Protein AF-A0A524FGB9-F1 (afdb_monomer_lite)

Secondary structure (DSSP, 8-state):
--HHHHHHHHH-TTHHHHHHHHHTTSSS-----SS-HHHHHHHHH--HHHHHHHHT--SS-B-HHHHHHHHGGGT--HHHHHHHHHHHHHHTSEEEEEEEETTEEEEEEEEPBTTTBTTGGGTTT--HHHHHHHHHHIIIIIHHHHHH-SS-S------SPPPP-------HHHHHHHHHTT-

Radius of gyration: 20.49 Å; chains: 1; bounding box: 58×46×41 Å

Foldseek 3Di:
DPVQLLCVLVVPPCLLVLLQVLQQPDLQHNDAFPVRLSSVLSVVLDDSSLSLLQSLFAQDWAALVSSCVSCVVSVDDSVNSVVSQVVSVLLFQWDWDWDDDPNDTGITIGGDHDPRTSPVSCPVPDDPSSVVSVVVSCVGPNVCSQVPRPDHPDDDDDPVDDDDDPPPPDDPVSVVVVVVVVD

Structure (mmCIF, N/CA/C/O backbone):
data_AF-A0A524FGB9-F1
#
_entry.id   AF-A0A524FGB9-F1
#
loop_
_atom_site.group_PDB
_atom_site.id
_atom_site.type_symbol
_atom_site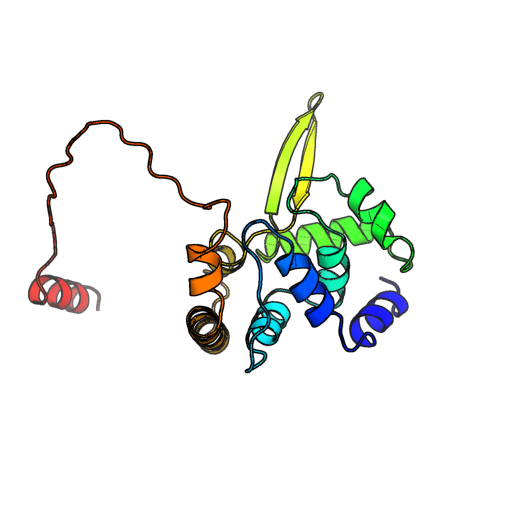.label_atom_id
_atom_site.label_alt_id
_atom_site.label_comp_id
_atom_site.label_asym_id
_atom_site.label_entity_id
_atom_site.label_seq_id
_atom_site.pdbx_PDB_ins_code
_atom_site.Cartn_x
_atom_site.Cartn_y
_atom_site.Cartn_z
_atom_site.occupancy
_atom_site.B_iso_or_equiv
_atom_site.auth_seq_id
_atom_site.auth_comp_id
_atom_site.auth_asym_id
_atom_site.auth_atom_id
_atom_site.pdbx_PDB_model_num
ATOM 1 N N . MET A 1 1 ? -4.020 -9.952 20.384 1.00 52.97 1 MET A N 1
ATOM 2 C CA . MET A 1 1 ? -5.260 -9.891 19.579 1.00 52.97 1 MET A CA 1
ATOM 3 C C . MET A 1 1 ? -6.061 -11.147 19.830 1.00 52.97 1 MET A C 1
ATOM 5 O O . MET A 1 1 ? -5.457 -12.131 20.236 1.00 52.97 1 MET A O 1
ATOM 9 N N . THR A 1 2 ? -7.374 -11.123 19.612 1.00 59.12 2 THR A N 1
ATOM 10 C CA . THR A 1 2 ? -8.178 -12.349 19.659 1.00 59.12 2 THR A CA 1
ATOM 11 C C . THR A 1 2 ? -7.822 -13.227 18.457 1.00 59.12 2 THR A C 1
ATOM 13 O O . THR A 1 2 ? -7.633 -12.722 17.348 1.00 59.12 2 THR A O 1
ATOM 16 N N . GLU A 1 3 ? -7.702 -14.538 18.672 1.00 62.44 3 GLU A N 1
ATOM 17 C CA . GLU A 1 3 ? -7.432 -15.532 17.618 1.00 62.44 3 GLU A CA 1
ATOM 18 C C . GLU A 1 3 ? -8.459 -15.459 16.475 1.00 62.44 3 GLU A C 1
ATOM 20 O O . GLU A 1 3 ? -8.145 -15.745 15.326 1.00 62.44 3 GLU A O 1
ATOM 25 N N . GLU A 1 4 ? -9.659 -14.969 16.779 1.00 60.25 4 GLU A N 1
ATOM 26 C CA . GLU A 1 4 ? -10.784 -14.790 15.865 1.00 60.25 4 GLU A CA 1
ATOM 27 C C . GLU A 1 4 ? -10.511 -13.793 14.723 1.00 60.25 4 GLU A C 1
ATOM 29 O O . GLU A 1 4 ? -10.890 -14.051 13.586 1.00 60.25 4 GLU A O 1
ATOM 34 N N . VAL A 1 5 ? -9.792 -12.690 14.968 1.00 59.38 5 VAL A N 1
ATOM 35 C CA . VAL A 1 5 ? -9.467 -11.697 13.917 1.00 59.38 5 VAL A CA 1
ATOM 36 C C . VAL A 1 5 ? -8.448 -12.261 12.933 1.00 59.38 5 VAL A C 1
ATOM 38 O O . VAL A 1 5 ? -8.575 -12.096 11.720 1.00 59.38 5 VAL A O 1
ATOM 41 N N . VAL A 1 6 ? -7.434 -12.943 13.468 1.00 61.38 6 VAL A N 1
ATOM 42 C CA . VAL A 1 6 ? -6.406 -13.616 12.669 1.00 61.38 6 VAL A CA 1
ATOM 43 C C . VAL A 1 6 ? -7.039 -14.759 11.879 1.00 61.38 6 VAL A C 1
ATOM 45 O O . VAL A 1 6 ? -6.726 -14.928 10.706 1.00 61.38 6 VAL A O 1
ATOM 48 N N . TYR A 1 7 ? -7.982 -15.487 12.479 1.00 63.41 7 TYR A N 1
ATOM 49 C CA . TYR A 1 7 ? -8.768 -16.510 11.802 1.00 63.41 7 TYR A CA 1
ATOM 50 C C . TYR A 1 7 ? -9.613 -15.922 10.667 1.00 63.41 7 TYR A C 1
ATOM 52 O O . TYR A 1 7 ? -9.479 -16.386 9.546 1.00 63.41 7 TYR A O 1
ATOM 60 N N . ILE A 1 8 ? -10.398 -14.862 10.889 1.00 61.91 8 ILE A N 1
ATOM 61 C CA . ILE A 1 8 ? -11.214 -14.231 9.832 1.00 61.91 8 ILE A CA 1
ATOM 62 C C . ILE A 1 8 ? -10.336 -13.764 8.666 1.00 61.91 8 ILE A C 1
ATOM 64 O O . ILE A 1 8 ? -10.641 -14.062 7.513 1.00 61.91 8 ILE A O 1
ATOM 68 N N . ALA A 1 9 ? -9.221 -13.092 8.957 1.00 61.16 9 ALA A N 1
ATOM 69 C CA . ALA A 1 9 ? -8.305 -12.618 7.924 1.00 61.16 9 ALA A CA 1
ATOM 70 C C . ALA A 1 9 ? -7.613 -13.768 7.166 1.00 61.16 9 ALA A C 1
ATOM 72 O O . ALA A 1 9 ? -7.388 -13.656 5.965 1.00 61.16 9 ALA A O 1
ATOM 73 N N . ASN A 1 10 ? -7.295 -14.875 7.845 1.00 60.56 10 ASN A N 1
ATOM 74 C CA . ASN A 1 10 ? -6.661 -16.049 7.237 1.00 60.56 10 ASN A CA 1
ATOM 75 C C . ASN A 1 10 ? -7.649 -16.978 6.513 1.00 60.56 10 ASN A C 1
ATOM 77 O O . ASN A 1 10 ? -7.240 -17.724 5.627 1.00 60.56 10 ASN A O 1
ATOM 81 N N . VAL A 1 11 ? -8.924 -16.973 6.905 1.00 57.00 11 VAL A N 1
ATOM 82 C CA . VAL A 1 11 ? -9.979 -17.833 6.346 1.00 57.00 11 VAL A CA 1
ATOM 83 C C . VAL A 1 11 ? -10.643 -17.184 5.147 1.00 57.00 11 VAL A C 1
ATOM 85 O O . VAL A 1 11 ? -11.178 -17.901 4.308 1.00 57.00 11 VAL A O 1
ATOM 88 N N . GLU A 1 12 ? -10.605 -15.855 5.033 1.00 62.19 12 GLU A N 1
ATOM 89 C CA . GLU A 1 12 ? -11.161 -15.155 3.885 1.00 62.19 12 GLU A CA 1
ATOM 90 C C . GLU A 1 12 ? -10.282 -15.416 2.646 1.00 62.19 12 GLU A C 1
ATOM 92 O O . GLU A 1 12 ? -9.227 -14.792 2.499 1.00 62.19 12 GLU A O 1
ATOM 97 N N . PRO A 1 13 ? -10.688 -16.319 1.724 1.00 61.59 13 PRO A N 1
ATOM 98 C CA . PRO A 1 13 ? -9.799 -16.846 0.679 1.00 61.59 13 PRO A CA 1
ATOM 99 C C . PRO A 1 13 ? -9.353 -15.773 -0.323 1.00 61.59 13 PRO A C 1
ATOM 101 O O . PRO A 1 13 ? -8.458 -15.996 -1.132 1.00 61.59 13 PRO A O 1
ATOM 104 N N . ASP A 1 14 ? -9.998 -14.609 -0.257 1.00 88.06 14 ASP A N 1
ATOM 105 C CA . ASP A 1 14 ? -9.968 -13.557 -1.257 1.00 88.06 14 ASP A CA 1
ATOM 106 C C . ASP A 1 14 ? -9.526 -12.200 -0.681 1.00 88.06 14 ASP A C 1
ATOM 108 O O . ASP A 1 14 ? -9.669 -11.168 -1.334 1.00 88.06 14 ASP A O 1
ATOM 112 N N . ILE A 1 15 ? -8.981 -12.158 0.545 1.00 94.88 15 ILE A N 1
ATOM 113 C CA . ILE A 1 15 ? -8.617 -10.888 1.200 1.00 94.88 15 ILE A CA 1
ATOM 114 C C . ILE A 1 15 ? -7.646 -10.052 0.354 1.00 94.88 15 ILE A C 1
ATOM 116 O O . ILE A 1 15 ? -7.806 -8.841 0.218 1.00 94.88 15 ILE A O 1
ATOM 120 N N . TYR A 1 16 ? -6.677 -10.700 -0.291 1.00 96.56 16 TYR A N 1
ATOM 121 C CA . TYR A 1 16 ? -5.711 -10.022 -1.151 1.00 96.56 16 TYR A CA 1
ATOM 122 C C . TYR A 1 16 ? -6.324 -9.532 -2.460 1.00 96.56 16 TYR A C 1
ATOM 124 O O . TYR A 1 16 ? -5.922 -8.485 -2.957 1.00 96.56 16 TYR A O 1
ATOM 132 N N . ARG A 1 17 ? -7.320 -10.238 -3.000 1.00 97.19 17 ARG A N 1
ATOM 133 C CA . ARG A 1 17 ? -8.061 -9.784 -4.179 1.00 97.19 17 ARG A CA 1
ATOM 134 C C . ARG A 1 17 ? -8.943 -8.589 -3.843 1.00 97.19 17 ARG A C 1
ATOM 136 O O . ARG A 1 17 ? -8.969 -7.631 -4.603 1.00 97.19 17 ARG A O 1
ATOM 143 N N . LYS A 1 18 ? -9.595 -8.593 -2.678 1.00 97.12 18 LYS A N 1
ATOM 144 C CA . LYS A 1 18 ? -10.344 -7.433 -2.173 1.00 97.12 18 LYS A CA 1
ATOM 145 C C . LYS A 1 18 ? -9.430 -6.231 -1.947 1.00 97.12 18 LYS A C 1
ATOM 147 O O . LYS A 1 18 ? -9.805 -5.112 -2.285 1.00 97.12 18 LYS A O 1
ATOM 152 N N . LEU A 1 19 ? -8.230 -6.453 -1.403 1.00 97.94 19 LEU A N 1
ATOM 153 C CA . LEU A 1 19 ? -7.224 -5.400 -1.270 1.00 97.94 19 LEU A CA 1
ATOM 154 C C . LEU A 1 19 ? -6.792 -4.877 -2.640 1.00 97.94 19 LEU A C 1
ATOM 156 O O . LEU A 1 19 ? -6.769 -3.665 -2.822 1.00 97.94 19 LEU A O 1
ATOM 160 N N . GLN A 1 20 ? -6.507 -5.765 -3.594 1.00 97.81 20 GLN A N 1
ATOM 161 C CA . GLN A 1 20 ? -6.179 -5.389 -4.967 1.00 97.81 20 GLN A CA 1
ATOM 162 C C . GLN A 1 20 ? -7.278 -4.510 -5.568 1.00 97.81 20 GLN A C 1
ATOM 164 O O . GLN A 1 20 ? -6.994 -3.383 -5.943 1.00 97.81 20 GLN A O 1
ATOM 169 N N . GLN A 1 21 ? -8.529 -4.974 -5.570 1.00 97.88 21 GLN A N 1
ATOM 170 C CA . GLN A 1 21 ? -9.674 -4.230 -6.105 1.00 97.88 21 GLN A CA 1
ATOM 171 C C . GLN A 1 21 ? -9.855 -2.869 -5.429 1.00 97.88 21 GLN A C 1
ATOM 173 O O . GLN A 1 21 ? -10.189 -1.893 -6.088 1.00 97.88 21 GLN A O 1
ATOM 178 N N . HIS A 1 22 ? -9.630 -2.787 -4.115 1.00 97.69 22 HIS A N 1
ATOM 179 C CA . HIS A 1 22 ? -9.679 -1.523 -3.386 1.00 97.69 22 HIS A CA 1
ATOM 180 C C . HIS A 1 22 ? -8.569 -0.561 -3.820 1.00 97.69 22 HIS A C 1
ATOM 182 O O . HIS A 1 22 ? -8.844 0.609 -4.085 1.00 97.69 22 HIS A O 1
ATOM 188 N N . LEU A 1 23 ? -7.327 -1.041 -3.913 1.00 97.00 23 LEU A N 1
ATOM 189 C CA . LEU A 1 23 ? -6.194 -0.243 -4.390 1.00 97.00 23 LEU A CA 1
ATOM 190 C C . LEU A 1 23 ? -6.360 0.158 -5.864 1.00 97.00 23 LEU A C 1
ATOM 192 O O . LEU A 1 23 ? -5.927 1.236 -6.249 1.00 97.00 23 LEU A O 1
ATOM 196 N N . ASP A 1 24 ? -7.067 -0.649 -6.649 1.00 96.06 24 ASP A N 1
ATOM 197 C CA . ASP A 1 24 ? -7.407 -0.370 -8.045 1.00 96.06 24 ASP A CA 1
ATOM 198 C C . ASP A 1 24 ? -8.433 0.760 -8.225 1.00 96.06 24 ASP A C 1
ATOM 200 O O . ASP A 1 24 ? -8.598 1.297 -9.313 1.00 96.06 24 ASP A O 1
ATOM 204 N N . THR A 1 25 ? -9.094 1.192 -7.145 1.00 93.69 25 THR A N 1
ATOM 205 C CA . THR A 1 25 ? -9.968 2.382 -7.165 1.00 93.69 25 THR A CA 1
ATOM 206 C C . THR A 1 25 ? -9.223 3.701 -6.958 1.00 93.69 25 THR A C 1
ATOM 208 O O . THR A 1 25 ? -9.837 4.774 -6.963 1.00 93.69 25 THR A O 1
ATOM 211 N N . LEU A 1 26 ? -7.916 3.644 -6.701 1.00 92.00 26 LEU A N 1
ATOM 212 C CA . LEU A 1 26 ? -7.102 4.821 -6.431 1.00 92.00 26 LEU A CA 1
ATOM 213 C C . LEU A 1 26 ? -6.731 5.568 -7.728 1.00 92.00 26 LEU A C 1
ATOM 215 O O . LEU A 1 26 ? -6.844 5.004 -8.808 1.00 92.00 26 LEU A O 1
ATOM 219 N N . PRO A 1 27 ? -6.273 6.838 -7.652 1.00 88.94 27 PRO A N 1
ATOM 220 C CA . PRO A 1 27 ? -5.892 7.607 -8.844 1.00 88.94 27 PRO A CA 1
ATOM 221 C C . PRO A 1 27 ? -4.860 6.936 -9.759 1.00 88.94 27 PRO A C 1
ATOM 223 O O . PRO A 1 27 ? -4.903 7.146 -10.967 1.00 88.94 27 PRO A O 1
ATOM 226 N N . ILE A 1 28 ? -3.939 6.167 -9.177 1.00 90.75 28 ILE A N 1
ATOM 227 C CA . ILE A 1 28 ? -3.174 5.152 -9.900 1.00 90.75 28 ILE A CA 1
ATOM 228 C C . ILE A 1 28 ? -3.572 3.825 -9.293 1.00 90.75 28 ILE A C 1
ATOM 230 O O . ILE A 1 28 ? -3.350 3.613 -8.092 1.00 90.75 28 ILE A O 1
ATOM 234 N N . GLY A 1 29 ? -4.204 3.003 -10.120 1.00 93.19 29 GLY A N 1
ATOM 235 C CA . GLY A 1 29 ? -4.777 1.735 -9.734 1.00 93.19 29 GLY A CA 1
ATOM 236 C C . GLY A 1 29 ? -3.739 0.663 -9.424 1.00 93.19 29 GLY A C 1
ATOM 237 O O . GLY A 1 29 ? -2.531 0.889 -9.293 1.00 93.19 29 GLY A O 1
ATOM 238 N N . PHE A 1 30 ? -4.250 -0.549 -9.289 1.00 96.38 30 PHE A N 1
ATOM 239 C CA . PHE A 1 30 ? -3.507 -1.761 -9.016 1.00 96.38 30 PHE A CA 1
ATOM 240 C C . PHE A 1 30 ? -4.161 -2.886 -9.830 1.00 96.38 30 PHE A C 1
ATOM 242 O O . PHE A 1 30 ? -4.835 -3.734 -9.238 1.00 96.38 30 PHE A O 1
ATOM 249 N N . PRO A 1 31 ? -4.049 -2.874 -11.172 1.00 96.75 31 PRO A N 1
ATOM 250 C CA . PRO A 1 31 ? -4.883 -3.719 -12.014 1.00 96.75 31 PRO A CA 1
ATOM 251 C C . PRO A 1 31 ? -4.624 -5.210 -11.785 1.00 96.75 31 PRO A C 1
ATOM 253 O O . PRO A 1 31 ? -3.523 -5.640 -11.437 1.00 96.75 31 PRO A O 1
ATOM 256 N N . ALA A 1 32 ? -5.653 -6.027 -11.993 1.00 97.62 32 ALA A N 1
ATOM 257 C CA . ALA A 1 32 ? -5.493 -7.477 -11.972 1.00 97.62 32 ALA A CA 1
ATOM 258 C C . ALA A 1 32 ? -4.687 -7.952 -13.193 1.00 97.62 32 ALA A C 1
ATOM 260 O O . ALA A 1 32 ? -4.859 -7.425 -14.291 1.00 97.62 32 ALA A O 1
ATOM 261 N N . THR A 1 33 ? -3.862 -8.987 -13.016 1.00 97.62 33 THR A N 1
ATOM 262 C CA . THR A 1 33 ? -3.091 -9.592 -14.114 1.00 97.62 33 THR A CA 1
ATOM 263 C C . THR A 1 33 ? -3.543 -11.012 -14.423 1.00 97.62 33 THR A C 1
ATOM 265 O O . THR A 1 33 ? -4.226 -11.655 -13.620 1.00 97.62 33 THR A O 1
ATOM 268 N N . THR A 1 34 ? -3.136 -11.528 -15.586 1.00 96.00 34 THR A N 1
ATOM 269 C CA . THR A 1 34 ? -3.418 -12.924 -15.956 1.00 96.00 34 THR A CA 1
ATOM 270 C C . THR A 1 34 ? -2.570 -13.886 -15.124 1.00 96.00 34 THR A C 1
ATOM 272 O O . THR A 1 34 ? -3.055 -14.948 -14.734 1.00 96.00 34 THR A O 1
ATOM 275 N N . SER A 1 35 ? -1.321 -13.520 -14.810 1.00 96.56 35 SER A N 1
ATOM 276 C CA . SER A 1 35 ? -0.428 -14.354 -13.994 1.00 96.56 35 SER A CA 1
ATOM 277 C C . SER A 1 35 ? -0.752 -14.333 -12.495 1.00 96.56 35 SER A C 1
ATOM 279 O O . SER A 1 35 ? -0.290 -15.202 -11.748 1.00 96.56 35 SER A O 1
ATOM 281 N N . GLY A 1 36 ? -1.535 -13.354 -12.030 1.00 97.06 36 GLY A N 1
ATOM 282 C CA . GLY A 1 36 ? -1.818 -13.138 -10.612 1.00 97.06 36 GLY A CA 1
ATOM 283 C C . GLY A 1 36 ? -0.616 -12.589 -9.832 1.00 97.06 36 GLY A C 1
ATOM 284 O O . GLY A 1 36 ? -0.575 -12.709 -8.599 1.00 97.06 36 GLY A O 1
ATOM 285 N N . VAL A 1 37 ? 0.389 -12.035 -10.520 1.00 98.19 37 VAL A N 1
ATOM 286 C CA . VAL A 1 37 ? 1.622 -11.518 -9.907 1.00 98.19 37 VAL A CA 1
ATOM 287 C C . VAL A 1 37 ? 1.356 -10.355 -8.945 1.00 98.19 37 VAL A C 1
ATOM 289 O O . VAL A 1 37 ? 2.012 -10.242 -7.907 1.00 98.19 37 VAL A O 1
ATOM 292 N N . GLU A 1 38 ? 0.313 -9.570 -9.198 1.00 97.69 38 GLU A N 1
ATOM 293 C CA . GLU A 1 38 ? -0.134 -8.467 -8.351 1.00 97.69 38 GLU A CA 1
ATOM 294 C C . GLU A 1 38 ? -0.511 -8.956 -6.941 1.00 97.69 38 GLU A C 1
ATOM 296 O O . GLU A 1 38 ? -0.216 -8.310 -5.936 1.00 97.69 38 GLU A O 1
ATOM 301 N N . ILE A 1 39 ? -1.075 -10.165 -6.831 1.00 97.88 39 ILE A N 1
ATOM 302 C CA . ILE A 1 39 ? -1.404 -10.777 -5.538 1.00 97.88 39 ILE A CA 1
ATOM 303 C C . ILE A 1 39 ? -0.143 -11.235 -4.803 1.00 97.88 39 ILE A C 1
ATOM 305 O O . ILE A 1 39 ? -0.092 -11.150 -3.573 1.00 97.88 39 ILE A O 1
ATOM 309 N N . LYS A 1 40 ? 0.887 -11.700 -5.519 1.00 97.50 40 LYS A N 1
ATOM 310 C CA . LYS A 1 40 ? 2.178 -12.054 -4.904 1.00 97.50 40 LYS A CA 1
ATOM 311 C C . LYS A 1 40 ? 2.848 -10.817 -4.304 1.00 97.50 40 LYS A C 1
ATOM 313 O O . LYS A 1 40 ? 3.317 -10.874 -3.169 1.00 97.50 40 LYS A O 1
ATOM 318 N N . ILE A 1 41 ? 2.797 -9.689 -5.015 1.00 97.94 41 ILE A N 1
ATOM 319 C CA . ILE A 1 41 ? 3.270 -8.387 -4.524 1.00 97.94 41 ILE A CA 1
ATOM 320 C C . ILE A 1 41 ? 2.504 -7.982 -3.256 1.00 97.94 41 ILE A C 1
ATOM 322 O O . ILE A 1 41 ? 3.121 -7.646 -2.246 1.00 97.94 41 ILE A O 1
ATOM 326 N N . LEU A 1 42 ? 1.170 -8.081 -3.244 1.00 97.94 42 LEU A N 1
ATOM 327 C CA . LEU A 1 42 ? 0.383 -7.744 -2.050 1.00 97.94 42 LEU A CA 1
ATOM 328 C C . LEU A 1 42 ? 0.667 -8.666 -0.860 1.00 97.94 42 LEU A C 1
ATOM 330 O O . LEU A 1 42 ? 0.705 -8.192 0.272 1.00 97.94 42 LEU A O 1
ATOM 334 N N . LYS A 1 43 ? 0.911 -9.959 -1.090 1.00 96.56 43 LYS A N 1
ATOM 335 C CA . LYS A 1 43 ? 1.312 -10.906 -0.035 1.00 96.56 43 LYS A CA 1
ATOM 336 C C . LYS A 1 43 ? 2.677 -10.581 0.561 1.00 96.56 43 LYS A C 1
ATOM 338 O O . LYS A 1 43 ? 2.886 -10.802 1.750 1.00 96.56 43 LYS A O 1
ATOM 343 N N . PHE A 1 44 ? 3.587 -10.039 -0.242 1.00 96.75 44 PHE A N 1
ATOM 344 C CA . PHE A 1 44 ? 4.860 -9.528 0.254 1.00 96.75 44 PHE A CA 1
ATOM 345 C C . PHE A 1 44 ? 4.655 -8.268 1.114 1.00 96.75 44 PHE A C 1
ATOM 347 O O . PHE A 1 44 ? 5.215 -8.138 2.204 1.00 96.75 44 PHE A O 1
ATOM 354 N N . LEU A 1 45 ? 3.800 -7.351 0.653 1.00 97.12 45 LEU A N 1
ATOM 355 C CA . LEU A 1 45 ? 3.579 -6.050 1.287 1.00 97.12 45 LEU A CA 1
ATOM 356 C C . LEU A 1 45 ? 2.643 -6.087 2.501 1.00 97.12 45 LEU A C 1
ATOM 358 O O . LEU A 1 45 ? 2.748 -5.212 3.358 1.00 97.12 45 LEU A O 1
ATOM 362 N N . PHE A 1 46 ? 1.753 -7.074 2.631 1.00 97.12 46 PHE A N 1
ATOM 363 C CA . PHE A 1 46 ? 0.709 -7.123 3.662 1.00 97.12 46 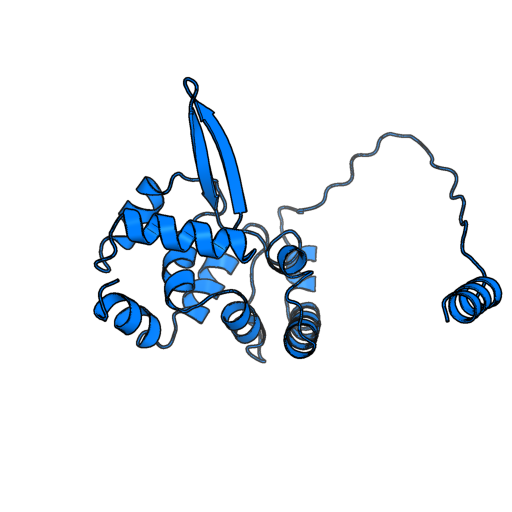PHE A CA 1
ATOM 364 C C . PHE A 1 46 ? 0.533 -8.529 4.239 1.00 97.12 46 PHE A 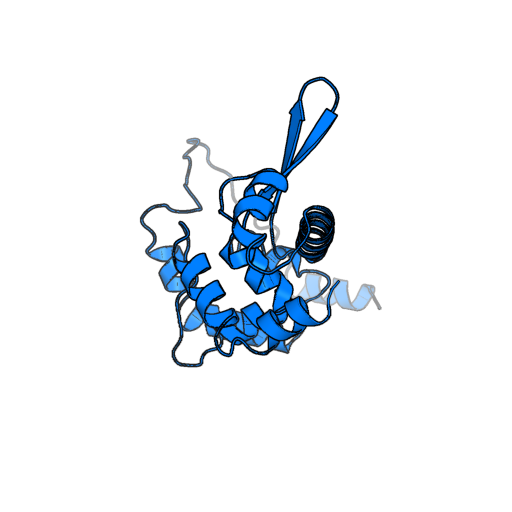C 1
ATOM 366 O O . PHE A 1 46 ? 0.400 -9.517 3.513 1.00 97.12 46 PHE A O 1
ATOM 373 N N . THR A 1 47 ? 0.431 -8.619 5.564 1.00 95.56 47 THR A N 1
ATOM 374 C CA . THR A 1 47 ? -0.199 -9.789 6.189 1.00 95.56 47 THR A CA 1
ATOM 375 C C . THR A 1 47 ? -1.713 -9.759 5.932 1.00 95.56 47 THR A C 1
ATOM 377 O O . THR A 1 47 ? -2.255 -8.693 5.631 1.00 95.56 47 THR A O 1
ATOM 380 N N . PRO A 1 48 ? -2.436 -10.882 6.085 1.00 94.38 48 PRO A N 1
ATOM 381 C CA . PRO A 1 48 ? -3.888 -10.895 5.883 1.00 94.38 48 PRO A CA 1
ATOM 382 C C . PRO A 1 48 ? -4.629 -9.892 6.781 1.00 94.38 48 PRO A C 1
ATOM 384 O O . PRO A 1 48 ? -5.553 -9.207 6.348 1.00 94.38 48 PRO A O 1
ATOM 387 N N . GLU A 1 49 ? -4.172 -9.738 8.025 1.00 93.50 49 GLU A N 1
ATOM 388 C CA . GLU A 1 49 ? -4.691 -8.740 8.964 1.00 93.50 49 GLU A CA 1
ATOM 389 C C . GLU A 1 49 ? -4.475 -7.302 8.459 1.00 93.50 49 GLU A C 1
ATOM 391 O O . GLU A 1 49 ? -5.376 -6.465 8.507 1.00 93.50 49 GLU A O 1
ATOM 396 N N . GLU A 1 50 ? -3.278 -7.001 7.958 1.00 96.94 50 GLU A N 1
ATOM 397 C CA . GLU A 1 50 ? -2.962 -5.678 7.421 1.00 96.94 50 GLU A CA 1
ATOM 398 C C . GLU A 1 50 ? -3.753 -5.394 6.146 1.00 96.94 50 GLU A C 1
ATOM 400 O O . GLU A 1 50 ? -4.198 -4.265 5.950 1.00 96.94 50 GLU A O 1
ATOM 405 N N . ALA A 1 51 ? -3.988 -6.412 5.316 1.00 96.88 51 ALA A N 1
ATOM 406 C CA . ALA A 1 51 ? -4.838 -6.305 4.139 1.00 96.88 51 ALA A CA 1
ATOM 407 C C . ALA A 1 51 ? -6.284 -5.952 4.521 1.00 96.88 51 ALA A C 1
ATOM 409 O O . ALA A 1 51 ? -6.870 -5.046 3.927 1.00 96.88 51 ALA A O 1
ATOM 410 N N . LEU A 1 52 ? -6.832 -6.579 5.571 1.00 95.50 52 LEU A N 1
ATOM 411 C CA . LEU A 1 52 ? -8.155 -6.243 6.108 1.00 95.50 52 LEU A CA 1
ATOM 412 C C . LEU A 1 52 ? -8.249 -4.770 6.532 1.00 95.50 52 LEU A C 1
ATOM 414 O O . LEU A 1 52 ? -9.240 -4.098 6.226 1.00 95.50 52 LEU A O 1
ATOM 418 N N . ILE A 1 53 ? -7.222 -4.246 7.207 1.00 96.75 53 ILE A N 1
ATOM 419 C CA . ILE A 1 53 ? -7.165 -2.822 7.560 1.00 96.75 53 ILE A CA 1
ATOM 420 C C . ILE A 1 53 ? -7.020 -1.953 6.302 1.00 96.75 53 ILE A C 1
ATOM 422 O O . ILE A 1 53 ? -7.788 -1.002 6.149 1.00 96.75 53 ILE A O 1
ATOM 426 N N . GLY A 1 54 ? -6.118 -2.303 5.381 1.00 97.31 54 GLY A N 1
ATOM 427 C CA . GLY A 1 54 ? -5.831 -1.561 4.146 1.00 97.31 54 GLY A CA 1
ATOM 428 C C . GLY A 1 54 ? -7.040 -1.388 3.219 1.00 97.31 54 GLY A C 1
ATOM 429 O O . GLY A 1 54 ? -7.251 -0.295 2.689 1.00 97.31 54 GLY A O 1
ATOM 430 N N . ILE A 1 55 ? -7.904 -2.406 3.107 1.00 97.12 55 ILE A N 1
ATOM 431 C CA . ILE A 1 55 ? -9.194 -2.330 2.384 1.00 97.12 55 ILE A CA 1
ATOM 432 C C . ILE A 1 55 ? -10.106 -1.241 2.972 1.00 97.12 55 ILE A C 1
ATOM 434 O O . ILE A 1 55 ? -10.907 -0.622 2.280 1.00 97.12 55 ILE A O 1
ATOM 438 N N . ASN A 1 56 ? -10.005 -0.991 4.278 1.00 96.75 56 ASN A N 1
ATOM 439 C CA . ASN A 1 56 ? -10.842 -0.027 4.993 1.00 96.75 56 ASN A CA 1
ATOM 440 C C . ASN A 1 56 ? -10.157 1.342 5.177 1.00 96.75 56 ASN A C 1
ATOM 442 O O . ASN A 1 56 ? -10.667 2.211 5.902 1.00 96.75 56 ASN A O 1
ATOM 446 N N . MET A 1 57 ? -9.014 1.553 4.526 1.00 97.88 57 MET A N 1
ATOM 447 C CA . MET A 1 57 ? -8.290 2.820 4.484 1.00 97.88 57 MET A CA 1
ATOM 448 C C . MET A 1 57 ? -8.598 3.589 3.199 1.00 97.88 57 MET A C 1
ATOM 450 O O . MET A 1 57 ? -9.043 3.034 2.202 1.00 97.88 57 MET A O 1
ATOM 454 N N . ARG A 1 58 ? -8.368 4.899 3.222 1.00 95.88 58 ARG A N 1
ATOM 455 C CA . ARG A 1 58 ? -8.461 5.766 2.040 1.00 95.88 58 ARG A CA 1
ATOM 456 C C . ARG A 1 58 ? -7.061 6.199 1.631 1.00 95.88 58 ARG A C 1
ATOM 458 O O . ARG A 1 58 ? -6.144 6.087 2.435 1.00 95.88 58 ARG A O 1
ATOM 465 N N . PHE A 1 59 ? -6.901 6.737 0.424 1.00 93.25 59 PHE A N 1
ATOM 466 C CA . PHE A 1 59 ? -5.666 7.440 0.046 1.00 93.25 59 PHE A CA 1
ATOM 467 C C . PHE A 1 59 ? -5.580 8.857 0.649 1.00 93.25 59 PHE A C 1
ATOM 469 O O . PHE A 1 59 ? -4.521 9.472 0.625 1.00 93.25 59 PHE A O 1
ATOM 476 N N . ILE A 1 60 ? -6.683 9.367 1.216 1.00 95.19 60 ILE A N 1
ATOM 477 C CA . ILE A 1 60 ? -6.728 10.632 1.962 1.00 95.19 60 ILE A CA 1
ATOM 478 C C . ILE A 1 60 ? -6.352 10.367 3.432 1.00 95.19 60 ILE A C 1
ATOM 480 O O . ILE A 1 60 ? -6.948 9.466 4.029 1.00 95.19 60 ILE A O 1
ATOM 484 N N . PRO A 1 61 ? -5.445 11.157 4.043 1.00 96.69 61 PRO A N 1
ATOM 485 C CA . PRO A 1 61 ? -5.025 10.981 5.436 1.00 96.69 61 PRO A CA 1
ATOM 486 C C . PRO A 1 61 ? -6.177 11.069 6.451 1.00 96.69 61 PRO A C 1
ATOM 488 O O . PRO A 1 61 ? -6.838 12.103 6.594 1.00 96.69 61 PRO A O 1
ATOM 491 N N . GLU A 1 62 ? -6.378 10.009 7.237 1.00 96.44 62 GLU A N 1
ATOM 492 C CA . GLU A 1 62 ? -7.399 9.942 8.290 1.00 96.44 62 GLU A CA 1
ATOM 493 C C . GLU A 1 62 ? -6.814 9.520 9.650 1.00 96.44 62 GLU A C 1
ATOM 495 O O . GLU A 1 62 ? -5.879 8.721 9.701 1.00 96.44 62 GLU A O 1
ATOM 500 N N . PRO A 1 63 ? -7.371 9.995 10.781 1.00 96.19 63 PRO A N 1
ATOM 501 C CA . PRO A 1 63 ? -6.926 9.553 12.098 1.00 96.19 63 PRO A CA 1
ATOM 502 C C . PRO A 1 63 ? -7.371 8.100 12.373 1.00 96.19 63 PRO A C 1
ATOM 504 O O . PRO A 1 63 ? -8.433 7.688 11.879 1.00 96.19 63 PRO A O 1
ATOM 507 N N . PRO A 1 64 ? -6.654 7.343 13.232 1.00 96.62 64 PRO A N 1
ATOM 508 C CA . PRO A 1 64 ? -6.958 5.938 13.537 1.00 96.62 64 PRO A CA 1
ATOM 509 C C . PRO A 1 64 ? -8.418 5.672 13.917 1.00 96.62 64 PRO A C 1
ATOM 511 O O . PRO A 1 64 ? -9.010 4.692 13.470 1.00 96.62 64 PRO A O 1
ATOM 514 N N . ILE A 1 65 ? -9.054 6.590 14.654 1.00 96.75 65 ILE A N 1
ATOM 515 C CA . ILE A 1 65 ? -10.458 6.462 15.071 1.00 96.75 65 ILE A CA 1
ATOM 516 C C . ILE A 1 65 ? -11.438 6.341 13.890 1.00 96.75 65 ILE A C 1
ATOM 518 O O . ILE A 1 65 ? -12.450 5.644 13.999 1.00 96.75 65 ILE A O 1
ATOM 522 N N . LYS A 1 66 ? -11.166 6.991 12.748 1.00 97.56 66 LYS A N 1
ATOM 523 C CA . LYS A 1 66 ? -12.026 6.883 11.557 1.00 97.56 66 LYS A CA 1
ATOM 524 C C . LYS A 1 66 ? -11.883 5.519 10.886 1.00 97.56 66 LYS A C 1
ATOM 526 O O . LYS A 1 66 ? -12.892 4.952 10.472 1.00 97.56 66 LYS A O 1
ATOM 531 N N . ILE A 1 67 ? -10.663 4.988 10.835 1.00 97.31 67 ILE A N 1
ATOM 532 C CA . ILE A 1 67 ? -10.374 3.651 10.302 1.00 97.31 67 ILE A CA 1
ATOM 533 C C . ILE A 1 67 ? -11.012 2.594 11.214 1.00 97.31 67 ILE A C 1
ATOM 535 O O . ILE A 1 67 ? -11.786 1.763 10.742 1.00 97.31 67 ILE A O 1
ATOM 539 N N . PHE A 1 68 ? -10.817 2.709 12.533 1.00 97.38 68 PHE A N 1
ATOM 540 C CA . PHE A 1 68 ? -11.434 1.847 13.547 1.00 97.38 68 PHE A CA 1
ATOM 541 C C . PHE A 1 68 ? -12.955 1.740 13.391 1.00 97.38 68 PHE A C 1
ATOM 543 O O . PHE A 1 68 ? -13.502 0.640 13.414 1.00 97.38 68 PHE A O 1
ATOM 550 N N . ARG A 1 69 ? -13.658 2.856 13.157 1.00 97.69 69 ARG A N 1
ATOM 551 C CA . ARG A 1 69 ? -15.120 2.841 12.959 1.00 97.69 69 ARG A CA 1
ATOM 552 C C . ARG A 1 69 ? -15.575 1.917 11.823 1.00 97.69 69 ARG A C 1
ATOM 554 O O . ARG A 1 69 ? -16.699 1.425 11.901 1.00 97.69 69 ARG A O 1
ATOM 561 N N . ARG A 1 70 ? -14.736 1.680 10.807 1.00 96.00 70 ARG A N 1
ATOM 562 C CA . ARG A 1 70 ? -15.027 0.798 9.663 1.00 96.00 70 ARG A CA 1
ATOM 563 C C . ARG A 1 70 ? -14.681 -0.668 9.937 1.00 96.00 70 ARG A C 1
ATOM 565 O O . ARG A 1 70 ? -15.370 -1.551 9.431 1.00 96.00 70 ARG A O 1
ATOM 572 N N . VAL A 1 71 ? -13.685 -0.926 10.785 1.00 94.69 71 VAL A N 1
ATOM 573 C CA . VAL A 1 71 ? -13.182 -2.285 11.067 1.00 94.69 71 VAL A CA 1
ATOM 574 C C . VAL A 1 71 ? -13.652 -2.874 12.400 1.00 94.69 71 VAL A C 1
ATOM 576 O O . VAL A 1 71 ? -13.541 -4.078 12.598 1.00 94.69 71 VAL A O 1
ATOM 579 N N . LYS A 1 72 ? -14.255 -2.081 13.295 1.00 94.06 72 LYS A N 1
ATOM 580 C CA . LYS A 1 72 ? -14.748 -2.550 14.608 1.00 94.06 72 LYS A CA 1
ATOM 581 C C . LYS A 1 72 ? -15.736 -3.721 14.527 1.00 94.06 72 LYS A C 1
ATOM 583 O O . LYS A 1 72 ? -15.855 -4.491 15.470 1.00 94.06 72 LYS A O 1
ATOM 588 N N . LYS A 1 73 ? -16.441 -3.864 13.397 1.00 91.50 73 LYS A N 1
ATOM 589 C CA . LYS A 1 73 ? -17.373 -4.973 13.129 1.00 91.50 73 LYS A CA 1
ATOM 590 C C . LYS A 1 73 ? -16.684 -6.341 13.058 1.00 91.50 73 LYS A C 1
ATOM 592 O O . LYS A 1 73 ? -17.358 -7.350 13.180 1.00 91.50 73 LYS A O 1
ATOM 597 N N . TYR A 1 74 ? -15.364 -6.359 12.882 1.00 88.31 74 TYR A N 1
ATOM 598 C CA . TYR A 1 74 ? -14.542 -7.566 12.878 1.00 88.31 74 TYR A CA 1
ATOM 599 C C . TYR A 1 74 ? -13.988 -7.910 14.271 1.00 88.31 74 TYR A C 1
ATOM 601 O O . TYR A 1 74 ? -13.083 -8.723 14.374 1.00 88.31 74 TYR A O 1
ATOM 609 N N . GLY A 1 75 ? -14.465 -7.261 15.343 1.00 89.88 75 GLY A N 1
ATOM 610 C CA . GLY A 1 75 ? -13.993 -7.521 16.711 1.00 89.88 75 GLY A CA 1
ATOM 611 C C . GLY A 1 75 ? -12.631 -6.899 17.052 1.00 89.88 75 GLY A C 1
ATOM 612 O O . GLY A 1 75 ? -12.053 -7.218 18.087 1.00 89.88 75 GLY A O 1
ATOM 613 N N . ILE A 1 76 ? -12.118 -5.999 16.206 1.00 90.88 76 ILE A N 1
ATOM 614 C CA . ILE A 1 76 ? -10.822 -5.328 16.395 1.00 90.88 76 ILE A CA 1
ATOM 615 C C . ILE A 1 76 ? -11.002 -4.089 17.278 1.00 90.88 76 ILE A C 1
ATOM 617 O O . ILE A 1 76 ? -11.886 -3.274 17.011 1.00 90.88 76 ILE A O 1
ATOM 621 N N . SER A 1 77 ? -10.158 -3.913 18.298 1.00 95.56 77 SER A N 1
ATOM 622 C CA . SER A 1 77 ? -10.150 -2.720 19.158 1.00 95.56 77 SER A CA 1
ATOM 623 C C . SER A 1 77 ? -9.415 -1.535 18.511 1.00 95.56 77 SER A C 1
ATOM 625 O O . SER A 1 77 ? -8.613 -1.701 17.594 1.00 95.56 77 SER A O 1
ATOM 627 N N . LEU A 1 78 ? -9.650 -0.313 19.002 1.00 96.69 78 LEU A N 1
ATOM 628 C CA . LEU A 1 78 ? -8.929 0.873 18.516 1.00 96.69 78 LEU A CA 1
ATOM 629 C C . LEU A 1 78 ? -7.412 0.742 18.716 1.00 96.69 78 LEU A C 1
ATOM 631 O O . LEU A 1 78 ? -6.647 1.044 17.806 1.00 96.69 78 LEU A O 1
ATOM 635 N N . GLU A 1 79 ? -6.987 0.249 19.878 1.00 96.56 79 GLU A N 1
ATOM 636 C CA . GLU A 1 79 ? -5.573 0.029 20.194 1.00 96.56 79 GLU A CA 1
ATOM 637 C C . GLU A 1 79 ? -4.914 -0.942 19.203 1.00 96.56 79 GLU A C 1
ATOM 639 O O . GLU A 1 79 ? -3.814 -0.693 18.715 1.00 96.56 79 GLU A O 1
ATOM 644 N N . GLN A 1 80 ? -5.616 -2.017 18.833 1.00 94.69 80 GLN A N 1
ATOM 645 C CA . GLN A 1 80 ? -5.133 -2.961 17.825 1.00 94.69 80 GLN A CA 1
ATOM 646 C C . GLN A 1 80 ? -4.982 -2.289 16.459 1.00 94.69 80 GLN A C 1
ATOM 648 O O . GLN A 1 80 ? -3.943 -2.445 15.823 1.00 94.69 80 GLN A O 1
ATOM 653 N N . VAL A 1 81 ? -5.962 -1.483 16.035 1.00 96.62 81 VAL A N 1
ATOM 654 C CA . VAL A 1 81 ? -5.858 -0.711 14.786 1.00 96.62 81 VAL A CA 1
ATOM 655 C C . VAL A 1 81 ? -4.627 0.195 14.805 1.00 96.62 81 VAL A C 1
ATOM 657 O O . VAL A 1 81 ? -3.881 0.227 13.831 1.00 96.62 81 VAL A O 1
ATOM 660 N N . GLU A 1 82 ? -4.357 0.894 15.90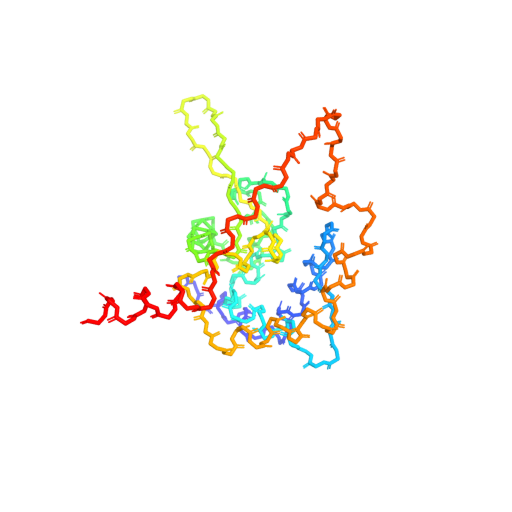8 1.00 96.75 82 GLU A N 1
ATOM 661 C CA . GLU A 1 82 ? -3.168 1.748 16.025 1.00 96.75 82 GLU A CA 1
ATOM 662 C C . GLU A 1 82 ? -1.856 0.962 15.936 1.00 96.75 82 GLU A C 1
ATOM 664 O O . GLU A 1 82 ? -0.913 1.410 15.276 1.00 96.75 82 GLU A O 1
ATOM 669 N N . ILE A 1 83 ? -1.784 -0.211 16.570 1.00 97.00 83 ILE A N 1
ATOM 670 C CA . ILE A 1 83 ? -0.616 -1.098 16.498 1.00 97.00 83 ILE A CA 1
ATOM 671 C C . ILE A 1 83 ? -0.380 -1.549 15.052 1.00 97.00 83 ILE A C 1
ATOM 673 O O . ILE A 1 83 ? 0.747 -1.454 14.555 1.00 97.00 83 ILE A O 1
ATOM 677 N N . VAL A 1 84 ? -1.433 -1.987 14.360 1.00 97.19 84 VAL A N 1
ATOM 678 C CA . VAL A 1 84 ? -1.357 -2.467 12.974 1.00 97.19 84 VAL A CA 1
ATOM 679 C C . VAL A 1 84 ? -0.953 -1.345 12.026 1.00 97.19 84 VAL A C 1
ATOM 681 O O . VAL A 1 84 ? -0.025 -1.524 11.243 1.00 97.19 84 VAL A O 1
ATOM 684 N N . LEU A 1 85 ? -1.556 -0.160 12.146 1.00 98.19 85 LEU A N 1
ATOM 685 C CA . LEU A 1 85 ? -1.193 1.003 11.331 1.00 98.19 85 LEU A CA 1
ATOM 686 C C . LEU A 1 85 ? 0.274 1.403 11.538 1.00 98.19 85 LEU A C 1
ATOM 688 O O . LEU A 1 85 ? 1.000 1.634 10.572 1.00 98.19 85 LEU A O 1
ATOM 692 N N . LYS A 1 86 ? 0.762 1.424 12.785 1.00 97.44 86 LYS A N 1
ATOM 693 C CA . LYS A 1 86 ? 2.183 1.696 13.067 1.00 97.44 86 LYS A CA 1
ATOM 694 C C . LYS A 1 86 ? 3.100 0.642 12.443 1.00 97.44 86 LYS A C 1
ATOM 696 O O . LYS A 1 86 ? 4.163 1.000 11.934 1.00 97.44 86 LYS A O 1
ATOM 701 N N . ARG A 1 87 ? 2.708 -0.635 12.467 1.00 97.50 87 ARG A N 1
ATOM 702 C CA . ARG A 1 87 ? 3.458 -1.736 11.844 1.00 97.50 87 ARG A CA 1
ATOM 703 C C . ARG A 1 87 ? 3.490 -1.597 10.321 1.00 97.50 87 ARG A C 1
ATOM 705 O O . ARG A 1 87 ? 4.577 -1.612 9.750 1.00 97.50 87 ARG A O 1
ATOM 712 N N . MET A 1 88 ? 2.338 -1.374 9.691 1.00 97.81 88 MET A N 1
ATOM 713 C CA . MET A 1 88 ? 2.208 -1.155 8.248 1.00 97.81 88 MET A CA 1
ATOM 714 C C . MET A 1 88 ? 3.052 0.035 7.779 1.00 97.81 88 MET A C 1
ATOM 716 O O . MET A 1 88 ? 3.748 -0.073 6.768 1.00 97.81 88 MET A O 1
ATOM 720 N N . TYR A 1 89 ? 3.042 1.136 8.538 1.00 97.38 89 TYR A N 1
ATOM 721 C CA . TYR A 1 89 ? 3.861 2.317 8.260 1.00 97.38 89 TYR A CA 1
ATOM 722 C C . TYR A 1 89 ? 5.361 2.011 8.371 1.00 97.38 89 TYR A C 1
ATOM 724 O O . TYR A 1 89 ? 6.102 2.250 7.425 1.00 97.38 89 TYR A O 1
ATOM 732 N N . LYS A 1 90 ? 5.819 1.403 9.477 1.00 96.00 90 LYS A N 1
ATOM 733 C CA . LYS A 1 90 ? 7.235 1.013 9.650 1.00 96.00 90 LYS A CA 1
ATOM 734 C C . LYS A 1 90 ? 7.721 0.017 8.595 1.00 96.00 90 LYS A C 1
ATOM 736 O O . LYS A 1 90 ? 8.915 -0.046 8.313 1.00 96.00 90 LYS A O 1
ATOM 741 N N . LYS A 1 91 ? 6.810 -0.795 8.060 1.00 95.50 91 LYS A N 1
ATOM 742 C CA . LYS A 1 91 ? 7.089 -1.742 6.981 1.00 95.50 91 LYS A CA 1
ATOM 743 C C . LYS A 1 91 ? 7.104 -1.079 5.597 1.00 95.50 91 LYS A C 1
ATOM 745 O O . LYS A 1 91 ? 7.622 -1.676 4.664 1.00 95.50 91 LYS A O 1
ATOM 750 N N . GLY A 1 92 ? 6.562 0.131 5.459 1.00 96.50 92 GLY A N 1
ATOM 751 C CA . GLY A 1 92 ? 6.497 0.834 4.179 1.00 96.50 92 GLY A CA 1
ATOM 752 C C . GLY A 1 92 ? 5.326 0.404 3.293 1.00 96.50 92 GLY A C 1
ATOM 753 O O . GLY A 1 92 ? 5.433 0.452 2.080 1.00 96.50 92 GLY A O 1
ATOM 754 N N . SER A 1 93 ? 4.217 -0.051 3.877 1.00 97.31 93 SER A N 1
ATOM 755 C CA . SER A 1 93 ? 3.020 -0.476 3.118 1.00 97.31 93 SER A CA 1
ATOM 756 C C . SER A 1 93 ? 1.919 0.594 3.056 1.00 97.31 93 SER A C 1
ATOM 758 O O . SER A 1 93 ? 0.989 0.496 2.261 1.00 97.31 93 SER A O 1
ATOM 760 N N . ILE A 1 94 ? 2.023 1.637 3.884 1.00 98.00 94 ILE A N 1
ATOM 761 C CA . ILE A 1 94 ? 1.090 2.771 3.948 1.00 98.00 94 ILE A CA 1
ATOM 762 C C . ILE A 1 94 ? 1.852 4.061 4.242 1.00 98.00 94 ILE A C 1
ATOM 764 O O . ILE A 1 94 ? 2.989 4.026 4.714 1.00 98.00 94 ILE A O 1
ATOM 768 N N . ASN A 1 95 ? 1.173 5.189 4.061 1.00 97.06 95 ASN A N 1
ATOM 769 C CA . ASN A 1 95 ? 1.693 6.515 4.354 1.00 97.06 95 ASN A CA 1
ATOM 770 C C . ASN A 1 95 ? 1.165 7.075 5.676 1.00 97.06 95 ASN A C 1
ATOM 772 O O . ASN A 1 95 ? 0.091 6.701 6.166 1.00 97.06 95 ASN A O 1
ATOM 776 N N . VAL A 1 96 ? 1.923 8.029 6.223 1.00 96.31 96 VAL A N 1
ATOM 777 C CA . VAL A 1 96 ? 1.518 8.843 7.366 1.00 96.31 96 VAL A CA 1
ATOM 778 C C . VAL A 1 96 ? 1.676 10.325 7.037 1.00 96.31 96 VAL A C 1
ATOM 780 O O . VAL A 1 96 ? 2.683 10.750 6.481 1.00 96.31 96 VAL A O 1
ATOM 783 N N . THR A 1 97 ? 0.690 11.127 7.420 1.00 95.88 97 THR A N 1
ATOM 784 C CA . THR A 1 97 ? 0.771 12.589 7.441 1.00 95.88 97 THR A CA 1
ATOM 785 C C . THR A 1 97 ? 0.757 13.049 8.891 1.00 95.88 97 THR A C 1
ATOM 787 O O . THR A 1 97 ? -0.097 12.630 9.677 1.00 95.88 97 THR A O 1
ATOM 790 N N . ARG A 1 98 ? 1.708 13.911 9.248 1.00 93.44 98 ARG A N 1
ATOM 791 C CA . ARG A 1 98 ? 1.790 14.539 10.569 1.00 93.44 98 ARG A CA 1
ATOM 792 C C . ARG A 1 98 ? 0.998 15.838 10.538 1.00 93.44 98 ARG A C 1
ATOM 794 O O . ARG A 1 98 ? 1.241 16.681 9.679 1.00 93.44 98 ARG A O 1
ATOM 801 N N . ILE A 1 99 ? 0.043 15.983 11.448 1.00 89.69 99 ILE A N 1
ATOM 802 C CA . ILE A 1 99 ? -0.794 17.177 11.567 1.00 89.69 99 ILE A CA 1
ATOM 803 C C . ILE A 1 99 ? -0.567 17.784 12.946 1.00 89.69 99 ILE A C 1
ATOM 805 O O . ILE A 1 99 ? -0.787 17.122 13.959 1.00 89.69 99 ILE A O 1
ATOM 809 N N . GLN A 1 100 ? -0.158 19.050 12.980 1.00 88.56 100 GLN A N 1
ATOM 810 C CA . GLN A 1 100 ? -0.045 19.811 14.219 1.00 88.56 100 GLN A CA 1
ATOM 811 C C . GLN A 1 100 ? -1.420 20.366 14.599 1.00 88.56 100 GLN A C 1
ATOM 813 O O . GLN A 1 100 ? -2.029 21.105 13.821 1.00 88.56 100 GLN A O 1
ATOM 818 N N . LYS A 1 101 ? -1.915 20.033 15.794 1.00 82.44 101 LYS A N 1
ATOM 819 C CA . LYS A 1 101 ? -3.143 20.620 16.342 1.00 82.44 101 LYS A CA 1
ATOM 820 C C . LYS A 1 101 ? -2.979 20.900 17.831 1.00 82.44 101 LYS A C 1
ATOM 822 O O . LYS A 1 101 ? -2.739 19.966 18.585 1.00 82.44 101 LYS A O 1
ATOM 827 N N . GLU A 1 102 ? -3.173 22.159 18.238 1.00 77.88 102 GLU A N 1
ATOM 828 C CA . GLU A 1 102 ? -3.247 22.574 19.656 1.00 77.88 102 GLU A CA 1
ATOM 829 C C . GLU A 1 102 ? -2.106 21.961 20.500 1.00 77.88 102 GLU A C 1
ATOM 831 O O . GLU A 1 102 ? -2.338 21.280 21.496 1.00 77.88 102 GLU A O 1
ATOM 836 N N . ASP A 1 103 ? -0.867 22.133 20.024 1.00 81.00 103 ASP A N 1
ATOM 837 C CA . ASP A 1 103 ? 0.381 21.625 20.622 1.00 81.00 103 ASP A CA 1
ATOM 838 C C . ASP A 1 103 ? 0.559 20.100 20.683 1.00 81.00 103 ASP A C 1
ATOM 840 O O . ASP A 1 103 ? 1.485 19.599 21.323 1.00 81.00 103 ASP A O 1
ATOM 844 N N . LYS A 1 104 ? -0.268 19.337 19.961 1.00 84.25 104 LYS A N 1
ATOM 845 C CA . LYS A 1 104 ? -0.106 17.888 19.803 1.00 84.25 104 LYS A CA 1
ATOM 846 C C . LYS A 1 104 ? 0.107 17.508 18.344 1.00 84.25 104 LYS A C 1
ATOM 848 O O . LYS A 1 104 ? -0.632 17.930 17.453 1.00 84.25 104 LYS A O 1
ATOM 853 N N . GLU A 1 105 ? 1.104 16.658 18.121 1.00 86.00 105 GLU A N 1
ATOM 854 C CA . GLU A 1 105 ? 1.305 15.990 16.840 1.00 86.00 105 GLU A CA 1
ATOM 855 C C . GLU A 1 105 ? 0.310 14.828 16.728 1.00 86.00 105 GLU A C 1
ATOM 857 O O . GLU A 1 105 ? 0.262 13.936 17.580 1.00 86.00 105 GLU A O 1
ATOM 862 N N . ILE A 1 106 ? -0.514 14.854 15.683 1.00 89.56 106 ILE A N 1
ATOM 863 C CA . ILE A 1 106 ? -1.496 13.813 15.391 1.00 89.56 106 ILE A CA 1
ATOM 864 C C . ILE A 1 106 ? -1.091 13.123 14.092 1.00 89.56 106 ILE A C 1
ATOM 866 O O . ILE A 1 106 ? -0.876 13.764 13.063 1.00 89.56 106 ILE A O 1
ATOM 870 N N . PHE A 1 107 ? -1.026 11.795 14.131 1.00 94.38 107 PHE A N 1
ATOM 871 C CA . PHE A 1 107 ? -0.732 10.977 12.961 1.00 94.38 107 PHE A CA 1
ATOM 872 C C . PHE A 1 107 ? -2.017 10.604 12.229 1.00 94.38 107 PHE A C 1
ATOM 874 O O . PHE A 1 107 ? -2.937 10.015 12.803 1.00 94.38 107 PHE A O 1
ATOM 881 N N . HIS A 1 108 ? -2.069 10.939 10.946 1.00 97.06 108 HIS A N 1
ATOM 882 C CA . HIS A 1 108 ? -3.105 10.500 10.025 1.00 97.06 108 HIS A CA 1
ATOM 883 C C . HIS A 1 108 ? -2.515 9.476 9.061 1.00 97.06 108 HIS A C 1
ATOM 885 O O . HIS A 1 108 ? -1.431 9.686 8.529 1.00 97.06 108 HIS A O 1
ATOM 891 N N . TYR A 1 109 ? -3.231 8.386 8.816 1.00 98.19 109 TYR A N 1
ATOM 892 C CA . TYR A 1 109 ? -2.777 7.266 7.998 1.00 98.19 109 TYR A CA 1
ATOM 893 C C . TYR A 1 109 ? -3.598 7.172 6.716 1.00 98.19 109 TYR A C 1
ATOM 895 O O . TYR A 1 109 ? -4.787 7.504 6.709 1.00 98.19 109 TYR A O 1
ATOM 903 N N . HIS A 1 110 ? -2.969 6.707 5.641 1.00 97.69 110 HIS A N 1
ATOM 904 C CA . HIS A 1 110 ? -3.629 6.472 4.359 1.00 97.69 110 HIS A CA 1
ATOM 905 C C . HIS A 1 110 ? -2.883 5.446 3.509 1.00 97.69 110 HIS A C 1
ATOM 907 O O . HIS A 1 110 ? -1.694 5.208 3.713 1.00 97.69 110 HIS A O 1
ATOM 913 N N . ASN A 1 111 ? -3.584 4.843 2.548 1.00 97.81 111 ASN A N 1
ATOM 914 C CA . ASN A 1 111 ? -2.965 3.945 1.578 1.00 97.81 111 ASN A CA 1
ATOM 915 C C . ASN A 1 111 ? -1.911 4.705 0.762 1.00 97.81 111 ASN A C 1
ATOM 917 O O . ASN A 1 111 ? -2.144 5.839 0.331 1.00 97.81 111 ASN A O 1
ATOM 921 N N . ALA A 1 112 ? -0.753 4.070 0.591 1.00 96.25 112 ALA A N 1
ATOM 922 C CA . ALA A 1 112 ? 0.283 4.513 -0.333 1.00 96.25 112 ALA A CA 1
ATOM 923 C C . ALA A 1 112 ? -0.050 4.044 -1.760 1.00 96.25 112 ALA A C 1
ATOM 925 O O . ALA A 1 112 ? -0.840 3.117 -1.936 1.00 96.25 112 ALA A O 1
ATOM 926 N N . PHE A 1 113 ? 0.552 4.671 -2.771 1.00 94.44 113 PHE A N 1
ATOM 927 C CA . PHE A 1 113 ? 0.568 4.117 -4.128 1.00 94.44 113 PHE A CA 1
ATOM 928 C C . PHE A 1 113 ? 1.661 3.056 -4.251 1.00 94.44 113 PHE A C 1
ATOM 930 O O . PHE A 1 113 ? 2.521 2.958 -3.377 1.00 94.44 113 PHE A O 1
ATOM 937 N N . LEU A 1 114 ? 1.629 2.252 -5.317 1.00 94.69 114 LEU A N 1
ATOM 938 C CA . LEU A 1 114 ? 2.606 1.180 -5.486 1.00 94.69 114 LEU A CA 1
ATOM 939 C C . LEU A 1 114 ? 4.027 1.710 -5.739 1.00 94.69 114 LEU A C 1
ATOM 941 O O . LEU A 1 114 ? 4.886 1.479 -4.898 1.00 94.69 114 LEU A O 1
ATOM 945 N N . ALA A 1 115 ? 4.286 2.383 -6.867 1.00 87.88 115 ALA A N 1
ATOM 946 C CA . ALA A 1 115 ? 5.643 2.804 -7.241 1.00 87.88 115 ALA A CA 1
ATOM 947 C C . ALA A 1 115 ? 6.158 3.960 -6.369 1.00 87.88 115 ALA A C 1
ATOM 949 O O . ALA A 1 115 ? 7.077 3.749 -5.584 1.00 87.88 115 ALA A O 1
ATOM 950 N N . VAL A 1 116 ? 5.515 5.135 -6.437 1.00 87.25 116 VAL A N 1
ATOM 951 C CA . VAL A 1 116 ? 5.796 6.277 -5.544 1.00 87.25 116 VAL A CA 1
ATOM 952 C C . VAL A 1 116 ? 5.150 6.017 -4.182 1.00 87.25 116 VAL A C 1
ATOM 954 O O . VAL A 1 116 ? 4.063 6.516 -3.864 1.00 87.25 116 VAL A O 1
ATOM 957 N N . GLY A 1 117 ? 5.763 5.121 -3.415 1.00 93.31 117 GLY A N 1
ATOM 958 C CA . GLY A 1 117 ? 5.194 4.595 -2.184 1.00 93.31 117 GLY A CA 1
ATOM 959 C C . GLY A 1 117 ? 5.696 3.200 -1.841 1.00 93.31 117 GLY A C 1
ATOM 960 O O . GLY A 1 117 ? 6.865 3.015 -1.515 1.00 93.31 117 GLY A O 1
ATOM 961 N N . MET A 1 118 ? 4.788 2.221 -1.851 1.00 96.56 118 MET A N 1
ATOM 962 C CA . MET A 1 118 ? 5.008 0.902 -1.257 1.00 96.56 118 MET A CA 1
ATOM 963 C C . MET A 1 118 ? 6.311 0.243 -1.717 1.00 96.56 118 MET A C 1
ATOM 965 O O . MET A 1 118 ? 7.031 -0.288 -0.874 1.00 96.56 118 MET A O 1
ATOM 969 N N . TYR A 1 119 ? 6.609 0.295 -3.020 1.00 95.81 119 TYR A N 1
ATOM 970 C CA . TYR A 1 119 ? 7.810 -0.261 -3.642 1.00 95.81 119 TYR A CA 1
ATOM 971 C C . TYR A 1 119 ? 9.084 0.461 -3.185 1.00 95.81 119 TYR A C 1
ATOM 973 O O . TYR A 1 119 ? 9.993 -0.187 -2.669 1.00 95.81 119 TYR A O 1
ATOM 981 N N . GLU A 1 120 ? 9.132 1.793 -3.292 1.00 94.62 120 GLU A N 1
ATOM 982 C CA . GLU A 1 120 ? 10.280 2.610 -2.859 1.00 94.62 120 GLU A CA 1
ATOM 983 C C . GLU A 1 120 ? 10.622 2.391 -1.380 1.00 94.62 120 GLU A C 1
ATOM 985 O O . GLU A 1 120 ? 11.793 2.330 -0.995 1.00 94.62 120 GLU A O 1
ATOM 990 N N . TYR A 1 121 ? 9.607 2.203 -0.535 1.00 95.94 121 TYR A N 1
ATOM 991 C CA . TYR A 1 121 ? 9.814 1.969 0.892 1.00 95.94 121 TYR A CA 1
ATOM 992 C C . TYR A 1 121 ? 10.375 0.574 1.212 1.00 95.94 121 TYR A C 1
ATOM 994 O O . TYR A 1 121 ? 10.789 0.336 2.351 1.00 95.94 121 TYR A O 1
ATOM 1002 N N . GLN A 1 122 ? 10.445 -0.340 0.234 1.00 96.00 122 GLN A N 1
ATOM 1003 C CA . GLN A 1 122 ? 11.069 -1.658 0.394 1.00 96.00 122 GLN A CA 1
ATOM 1004 C C . GLN A 1 122 ? 12.583 -1.664 0.145 1.00 96.00 122 GLN A C 1
ATOM 1006 O O . GLN A 1 122 ? 13.169 -2.745 0.155 1.00 96.00 122 GLN A O 1
ATOM 1011 N N . LEU A 1 123 ? 13.250 -0.511 -0.012 1.00 89.56 123 LEU A N 1
ATOM 1012 C CA . LEU A 1 123 ? 14.690 -0.434 -0.319 1.00 89.56 123 LEU A CA 1
ATOM 1013 C C . LEU A 1 123 ? 15.571 -1.343 0.566 1.00 89.56 123 LEU A C 1
ATOM 1015 O O . LEU A 1 123 ? 16.475 -2.009 0.075 1.00 89.56 123 LEU A O 1
ATOM 1019 N N . HIS A 1 124 ? 15.280 -1.429 1.868 1.00 89.25 124 HIS A N 1
ATOM 1020 C CA . HIS A 1 124 ? 16.036 -2.261 2.821 1.00 89.25 124 HIS A CA 1
ATOM 1021 C C . HIS A 1 124 ? 15.459 -3.671 3.039 1.00 89.25 124 HIS A C 1
ATOM 1023 O O . HIS A 1 124 ? 15.888 -4.388 3.942 1.00 89.25 124 HIS A O 1
ATOM 1029 N N . ARG A 1 125 ? 14.438 -4.054 2.271 1.00 92.06 125 ARG A N 1
ATOM 1030 C CA . ARG A 1 125 ? 13.706 -5.327 2.389 1.00 92.06 125 ARG A CA 1
ATOM 1031 C C . ARG A 1 125 ? 13.589 -6.064 1.057 1.00 92.06 125 ARG A C 1
ATOM 1033 O O . ARG A 1 125 ? 12.945 -7.105 1.010 1.00 92.06 125 ARG A O 1
ATOM 1040 N N . MET A 1 126 ? 14.184 -5.533 -0.008 1.00 92.44 126 MET A N 1
ATOM 1041 C CA . MET A 1 126 ? 14.033 -6.065 -1.353 1.00 92.44 126 MET A CA 1
ATOM 1042 C C . MET A 1 126 ? 14.619 -7.477 -1.456 1.00 92.44 126 MET A C 1
ATOM 1044 O O . MET A 1 126 ? 15.729 -7.741 -0.996 1.00 92.44 126 MET A O 1
ATOM 1048 N N . THR A 1 127 ? 13.866 -8.388 -2.071 1.00 95.94 127 THR A N 1
ATOM 1049 C CA . THR A 1 127 ? 14.321 -9.746 -2.389 1.00 95.94 127 THR A CA 1
ATOM 1050 C C . THR A 1 127 ? 14.344 -9.935 -3.906 1.00 95.94 127 THR A C 1
ATOM 1052 O O . THR A 1 127 ? 13.575 -9.269 -4.606 1.00 95.94 127 THR A O 1
ATOM 1055 N N . PRO A 1 128 ? 15.175 -10.853 -4.441 1.00 96.88 128 PRO A N 1
ATOM 1056 C CA . PRO A 1 128 ? 15.173 -11.154 -5.873 1.00 96.88 128 PRO A CA 1
ATOM 1057 C C . PRO A 1 128 ? 13.786 -11.550 -6.393 1.00 96.88 128 PRO A C 1
ATOM 1059 O O . PRO A 1 128 ? 13.373 -11.099 -7.454 1.00 96.88 128 PRO A O 1
ATOM 1062 N N . GLU A 1 129 ? 13.037 -12.333 -5.612 1.00 96.88 129 GLU A N 1
ATOM 1063 C CA . GLU A 1 129 ? 11.674 -12.744 -5.958 1.00 96.88 129 GLU A CA 1
ATOM 1064 C C . GLU A 1 129 ? 10.702 -11.556 -6.000 1.00 96.88 129 GLU A C 1
ATOM 1066 O O . GLU A 1 129 ? 9.898 -11.447 -6.924 1.00 96.88 129 GLU A O 1
ATOM 1071 N N . PHE A 1 130 ? 10.762 -10.646 -5.020 1.00 96.69 130 PHE A N 1
ATOM 1072 C CA . PHE A 1 130 ? 9.911 -9.456 -5.018 1.00 96.69 130 PHE A CA 1
ATOM 1073 C C . PHE A 1 130 ? 10.201 -8.564 -6.226 1.00 96.69 130 PHE A C 1
ATOM 1075 O O . PHE A 1 130 ? 9.267 -8.126 -6.891 1.00 96.69 130 PHE A O 1
ATOM 1082 N N . TYR A 1 131 ? 11.482 -8.359 -6.539 1.00 96.75 131 TYR A N 1
ATOM 1083 C CA . TYR A 1 131 ? 11.901 -7.591 -7.706 1.00 96.75 131 TYR A CA 1
ATOM 1084 C C . TYR A 1 131 ? 11.408 -8.225 -9.015 1.00 96.75 131 TYR A C 1
ATOM 1086 O O . TYR A 1 131 ? 10.784 -7.548 -9.821 1.00 96.75 131 TYR A O 1
ATOM 1094 N N . GLN A 1 132 ? 11.582 -9.537 -9.195 1.00 98.06 132 GLN A N 1
ATOM 1095 C CA . GLN A 1 132 ? 11.096 -10.250 -10.385 1.00 98.06 132 GLN A CA 1
ATOM 1096 C C . GLN A 1 132 ? 9.570 -10.191 -10.530 1.00 98.06 132 GLN A C 1
ATOM 1098 O O . GLN A 1 132 ? 9.062 -9.997 -11.632 1.00 98.06 132 GLN A O 1
ATOM 1103 N N . ASN A 1 133 ? 8.831 -10.335 -9.425 1.00 98.00 133 ASN A N 1
ATOM 1104 C CA . ASN A 1 133 ? 7.379 -10.167 -9.439 1.00 98.00 133 ASN A CA 1
ATOM 1105 C C . ASN A 1 133 ? 6.993 -8.729 -9.818 1.00 98.00 133 ASN A C 1
ATOM 1107 O O . ASN A 1 133 ? 6.041 -8.529 -10.565 1.00 98.00 133 ASN A O 1
ATOM 1111 N N . PHE A 1 134 ? 7.726 -7.731 -9.321 1.00 97.19 134 PHE A N 1
ATOM 1112 C CA . PHE A 1 134 ? 7.482 -6.332 -9.654 1.00 97.19 134 PHE A CA 1
ATOM 1113 C C . PHE A 1 134 ? 7.742 -6.039 -11.135 1.00 97.19 134 PHE A C 1
ATOM 1115 O O . PHE A 1 134 ? 6.876 -5.461 -11.778 1.00 97.19 134 PHE A O 1
ATOM 1122 N N . GLU A 1 135 ? 8.866 -6.490 -11.696 1.00 97.44 135 GLU A N 1
ATOM 1123 C CA . GLU A 1 135 ? 9.175 -6.353 -13.129 1.00 97.44 135 GLU A CA 1
ATOM 1124 C C . GLU A 1 135 ? 8.085 -6.988 -14.006 1.00 97.44 135 GLU A C 1
ATOM 1126 O O . GLU A 1 135 ? 7.561 -6.346 -14.913 1.00 97.44 135 GLU A O 1
ATOM 1131 N N . LEU A 1 136 ? 7.651 -8.210 -13.679 1.00 98.19 136 LEU A N 1
ATOM 1132 C CA . LEU A 1 136 ? 6.557 -8.858 -14.405 1.00 98.19 136 LEU A CA 1
ATOM 1133 C C . LEU A 1 136 ? 5.246 -8.063 -14.296 1.00 98.19 136 LEU A C 1
ATOM 1135 O O . LEU A 1 136 ? 4.514 -7.931 -15.271 1.00 98.19 136 LEU A O 1
ATOM 1139 N N . TYR A 1 137 ? 4.950 -7.507 -13.121 1.00 98.12 137 TYR A N 1
ATOM 1140 C CA . TYR A 1 137 ? 3.755 -6.690 -12.921 1.00 98.12 137 TYR A CA 1
ATOM 1141 C C . TYR A 1 137 ? 3.803 -5.359 -13.683 1.00 98.12 137 TYR A C 1
ATOM 1143 O O . TYR A 1 137 ? 2.779 -4.910 -14.207 1.00 98.12 137 TYR A O 1
ATOM 1151 N N . MET A 1 138 ? 4.986 -4.744 -13.769 1.00 96.25 138 MET A N 1
ATOM 1152 C CA . MET A 1 138 ? 5.225 -3.563 -14.598 1.00 96.25 138 MET A CA 1
ATOM 1153 C C . MET A 1 138 ? 4.882 -3.851 -16.057 1.00 96.25 138 MET A C 1
ATOM 1155 O O . MET A 1 138 ? 4.184 -3.047 -16.672 1.00 96.25 138 MET A O 1
ATOM 1159 N N . ASP A 1 139 ? 5.334 -4.988 -16.582 1.00 96.50 139 ASP A N 1
ATOM 1160 C CA . ASP A 1 139 ? 5.132 -5.367 -17.980 1.00 96.50 139 ASP A CA 1
ATOM 1161 C C . ASP A 1 139 ? 3.705 -5.846 -18.286 1.00 96.50 139 ASP A C 1
ATOM 1163 O O . ASP A 1 139 ? 3.189 -5.550 -19.360 1.00 96.50 139 ASP A O 1
ATOM 1167 N N . GLU A 1 140 ? 3.049 -6.559 -17.364 1.00 96.81 140 GLU A N 1
ATOM 1168 C CA . GLU A 1 140 ? 1.696 -7.089 -17.592 1.00 96.81 140 GLU A CA 1
ATOM 1169 C C . GLU A 1 140 ? 0.582 -6.045 -17.439 1.00 96.81 140 GLU A C 1
ATOM 1171 O O . GLU A 1 140 ? -0.458 -6.189 -18.082 1.00 96.81 140 GLU A O 1
ATOM 1176 N N . ALA A 1 141 ? 0.742 -5.046 -16.562 1.00 95.69 141 ALA A N 1
ATOM 1177 C CA . ALA A 1 141 ? -0.357 -4.125 -16.257 1.00 95.69 141 ALA A CA 1
ATOM 1178 C C . ALA A 1 141 ? 0.059 -2.733 -15.770 1.00 95.69 141 ALA A C 1
ATOM 1180 O O . ALA A 1 141 ? -0.502 -1.727 -16.208 1.00 95.69 141 ALA A O 1
ATOM 1181 N N . PHE A 1 142 ? 1.000 -2.636 -14.828 1.00 94.50 142 PHE A N 1
ATOM 1182 C CA . PHE A 1 142 ? 1.168 -1.390 -14.075 1.00 94.50 142 PHE A CA 1
ATOM 1183 C C . PHE A 1 142 ? 1.758 -0.244 -14.910 1.00 94.50 142 PHE A C 1
ATOM 1185 O O . PHE A 1 142 ? 1.423 0.917 -14.674 1.00 94.50 142 PHE A O 1
ATOM 1192 N N . ARG A 1 143 ? 2.595 -0.540 -15.914 1.00 92.06 143 ARG A N 1
ATOM 1193 C CA . ARG A 1 143 ? 3.121 0.482 -16.835 1.00 92.06 143 ARG A CA 1
ATOM 1194 C C . ARG A 1 143 ? 1.996 1.206 -17.579 1.00 92.06 143 ARG A C 1
ATOM 1196 O O . ARG A 1 143 ? 2.021 2.434 -17.665 1.00 92.06 143 ARG A O 1
ATOM 1203 N N . ASP A 1 144 ? 1.015 0.458 -18.072 1.00 91.69 144 ASP A N 1
ATOM 1204 C CA . ASP A 1 144 ? -0.118 1.015 -18.809 1.00 91.69 144 ASP A CA 1
ATOM 1205 C C . ASP A 1 144 ? -1.036 1.822 -17.889 1.00 91.69 144 ASP A C 1
ATOM 1207 O O . ASP A 1 144 ? -1.495 2.899 -18.268 1.00 91.69 144 ASP A O 1
ATOM 1211 N N . GLU A 1 145 ? -1.246 1.369 -16.652 1.00 91.50 145 GLU A N 1
ATOM 1212 C CA . GLU A 1 145 ? -2.010 2.108 -15.637 1.00 91.50 145 GLU A CA 1
ATOM 1213 C C . GLU A 1 145 ? -1.394 3.489 -15.354 1.00 91.50 145 GLU A C 1
ATOM 1215 O O . GLU A 1 145 ? -2.082 4.512 -15.380 1.00 91.50 145 GLU A O 1
ATOM 1220 N N . VAL A 1 146 ? -0.071 3.546 -15.161 1.00 86.56 146 VAL A N 1
ATOM 1221 C CA . VAL A 1 146 ? 0.644 4.811 -14.922 1.00 86.56 146 VAL A CA 1
ATOM 1222 C C . VAL A 1 146 ? 0.566 5.751 -16.127 1.00 86.56 146 VAL A C 1
ATOM 1224 O O . VAL A 1 146 ? 0.471 6.964 -15.945 1.00 86.56 146 VAL A O 1
ATOM 1227 N N . ALA A 1 147 ? 0.601 5.215 -17.349 1.00 85.25 147 ALA A N 1
ATOM 1228 C CA . ALA A 1 147 ? 0.568 6.011 -18.575 1.00 85.25 147 ALA A CA 1
ATOM 1229 C C . ALA A 1 147 ? -0.846 6.467 -18.984 1.00 85.25 147 ALA A C 1
ATOM 1231 O O . ALA A 1 147 ? -0.986 7.472 -19.682 1.00 85.25 147 ALA A O 1
ATOM 1232 N N . SER A 1 148 ? -1.885 5.726 -18.592 1.00 81.38 148 SER A N 1
ATOM 1233 C CA . SER A 1 148 ? -3.263 5.929 -19.066 1.00 81.38 148 SER A CA 1
ATOM 1234 C C . SER A 1 148 ? -4.186 6.623 -18.064 1.00 81.38 148 SER A C 1
ATOM 1236 O O . SER A 1 148 ? -5.291 7.035 -18.438 1.00 81.38 148 SER A O 1
ATOM 1238 N N . THR A 1 149 ? -3.758 6.793 -16.808 1.00 71.44 149 THR A N 1
ATOM 1239 C CA . THR A 1 149 ? -4.579 7.468 -15.798 1.00 71.44 149 THR A CA 1
ATOM 1240 C C . THR A 1 149 ? -4.933 8.902 -16.209 1.00 71.44 149 THR A C 1
ATOM 1242 O O . THR A 1 149 ? -4.120 9.680 -16.705 1.00 71.44 149 THR A O 1
ATOM 1245 N N . LYS A 1 150 ? -6.187 9.297 -15.958 1.00 70.25 150 LYS A N 1
ATOM 1246 C CA . LYS A 1 150 ? -6.671 10.664 -16.225 1.00 70.25 150 LYS A CA 1
ATOM 1247 C C . LYS A 1 150 ? -5.989 11.713 -15.347 1.00 70.25 150 LYS A C 1
ATOM 1249 O O . LYS A 1 150 ? -5.998 12.893 -15.695 1.00 70.25 150 LYS A O 1
ATOM 1254 N N . ILE A 1 151 ? -5.469 11.304 -14.190 1.00 71.25 151 ILE A N 1
ATOM 1255 C CA . ILE A 1 151 ? -4.785 12.176 -13.238 1.00 71.25 151 ILE A CA 1
ATOM 1256 C C . ILE A 1 151 ? -3.337 11.708 -13.161 1.00 71.25 151 ILE A C 1
ATOM 1258 O O . ILE A 1 151 ? -2.997 10.838 -12.362 1.00 71.25 151 ILE A O 1
ATOM 1262 N N . ASN A 1 152 ? -2.479 12.306 -13.988 1.00 68.81 152 ASN A N 1
ATOM 1263 C CA . ASN A 1 152 ? -1.053 12.004 -13.958 1.00 68.81 152 ASN A CA 1
ATOM 1264 C C . ASN A 1 152 ? -0.473 12.297 -12.568 1.00 68.81 152 ASN A C 1
ATOM 1266 O O . ASN A 1 152 ? -0.607 13.411 -12.053 1.00 68.81 152 ASN A O 1
ATOM 1270 N N . GLN A 1 153 ? 0.228 11.318 -11.987 1.00 71.88 153 GLN A N 1
ATOM 1271 C CA . GLN A 1 153 ? 1.011 11.536 -10.764 1.00 71.88 153 GLN A CA 1
ATOM 1272 C C . GLN A 1 153 ? 2.131 12.562 -10.977 1.00 71.88 153 GLN A C 1
ATOM 1274 O O . GLN A 1 153 ? 2.488 13.283 -10.047 1.00 71.88 153 GLN A O 1
ATOM 1279 N N . LEU A 1 154 ? 2.663 12.647 -12.199 1.00 76.44 154 LEU A N 1
ATOM 1280 C CA . LEU A 1 154 ? 3.730 13.566 -12.577 1.00 76.44 154 LEU A CA 1
ATOM 1281 C C . LEU A 1 154 ? 3.197 14.601 -13.567 1.00 76.44 154 LEU A C 1
ATOM 1283 O O . LEU A 1 154 ? 2.595 14.256 -14.582 1.00 76.44 154 LEU A O 1
ATOM 1287 N N . ARG A 1 155 ? 3.442 15.885 -13.295 1.00 78.12 155 ARG A N 1
ATOM 1288 C CA . ARG A 1 155 ? 3.159 16.968 -14.243 1.00 78.12 155 ARG A CA 1
ATOM 1289 C C . ARG A 1 155 ? 4.412 17.790 -14.488 1.00 78.12 155 ARG A C 1
ATOM 1291 O O . ARG A 1 155 ? 5.088 18.189 -13.542 1.00 78.12 155 ARG A O 1
ATOM 1298 N N . THR A 1 156 ? 4.681 18.083 -15.752 1.00 81.44 156 THR A N 1
ATOM 1299 C CA . THR A 1 156 ? 5.738 19.017 -16.131 1.00 81.44 156 THR A CA 1
ATOM 1300 C C . THR A 1 156 ? 5.271 20.441 -15.857 1.00 81.44 156 THR A C 1
ATOM 1302 O O . THR A 1 156 ? 4.210 20.849 -16.330 1.00 81.44 156 THR A O 1
ATOM 1305 N N . ILE A 1 157 ? 6.063 21.197 -15.095 1.00 84.88 157 ILE A N 1
ATOM 1306 C CA . ILE A 1 157 ? 5.909 22.646 -14.952 1.00 84.88 157 ILE A CA 1
ATOM 1307 C C . ILE A 1 157 ? 7.042 23.289 -15.747 1.00 84.88 157 ILE A C 1
ATOM 1309 O O . ILE A 1 157 ? 8.192 23.191 -15.319 1.00 84.88 157 ILE A O 1
ATOM 1313 N N . PRO A 1 158 ? 6.764 23.887 -16.918 1.00 85.19 158 PRO A N 1
ATOM 1314 C CA . PRO A 1 158 ? 7.793 24.601 -17.652 1.00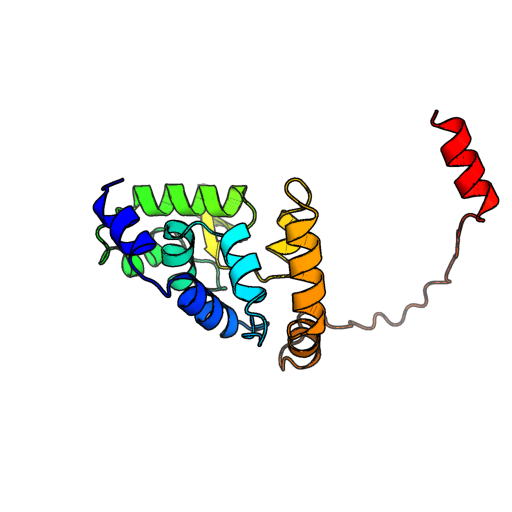 85.19 158 PRO A CA 1
ATOM 1315 C C . PRO A 1 158 ? 8.207 25.832 -16.841 1.00 85.19 158 PRO A C 1
ATOM 1317 O O . PRO A 1 158 ? 7.362 26.631 -16.447 1.00 85.19 158 PRO A O 1
ATOM 1320 N N . VAL A 1 159 ? 9.507 25.961 -16.584 1.00 89.25 159 VAL A N 1
ATOM 1321 C CA . VAL A 1 159 ? 10.104 27.129 -15.912 1.00 89.25 159 VAL A CA 1
ATOM 1322 C C . VAL A 1 159 ? 10.824 28.059 -16.895 1.00 89.25 159 VAL A C 1
ATOM 1324 O O . VAL A 1 159 ? 11.457 29.009 -16.471 1.00 89.25 159 VAL A O 1
ATOM 1327 N N . GLU A 1 160 ? 10.720 27.786 -18.204 1.00 86.38 160 GLU A N 1
ATOM 1328 C CA . GLU A 1 160 ? 11.352 28.551 -19.300 1.00 86.38 160 GLU A CA 1
ATOM 1329 C C . GLU A 1 160 ? 12.881 28.710 -19.189 1.00 86.38 160 GLU A C 1
ATOM 1331 O O . GLU A 1 160 ? 13.486 29.531 -19.872 1.00 86.38 160 GLU A O 1
ATOM 1336 N N . GLU A 1 161 ? 13.527 27.869 -18.385 1.00 86.44 161 GLU A N 1
ATOM 1337 C CA . GLU A 1 161 ? 14.977 27.835 -18.229 1.00 86.44 161 GLU A CA 1
ATOM 1338 C C . GLU A 1 161 ? 15.585 26.651 -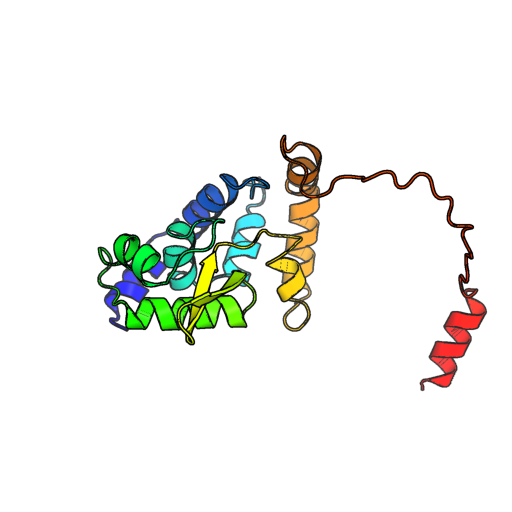18.987 1.00 86.44 161 GLU A C 1
ATOM 1340 O O . GLU A 1 161 ? 15.023 25.552 -19.038 1.00 86.44 161 GLU A O 1
ATOM 1345 N N . SER A 1 162 ? 16.766 26.869 -19.564 1.00 81.75 162 SER A N 1
ATOM 1346 C CA . SER A 1 162 ? 17.575 25.823 -20.182 1.00 81.75 162 SER A CA 1
ATOM 1347 C C . SER A 1 162 ? 18.708 25.424 -19.245 1.00 81.75 162 SER A C 1
ATOM 1349 O O . SER A 1 162 ? 19.560 26.248 -18.915 1.00 81.75 162 SER A O 1
ATOM 1351 N N . ILE A 1 163 ? 18.761 24.151 -18.868 1.00 79.44 163 ILE A N 1
ATOM 1352 C CA . ILE A 1 163 ? 19.933 23.575 -18.209 1.00 79.44 163 ILE A CA 1
ATOM 1353 C C . ILE A 1 163 ? 20.876 23.095 -19.314 1.00 79.44 163 ILE A C 1
ATOM 1355 O O . ILE A 1 163 ? 20.471 22.283 -20.146 1.00 79.44 163 ILE A O 1
ATOM 1359 N N . THR A 1 164 ? 22.120 23.579 -19.339 1.00 83.25 164 THR A N 1
ATOM 1360 C CA . THR A 1 164 ? 23.163 23.002 -20.200 1.00 83.25 164 THR A CA 1
ATOM 1361 C C . THR A 1 164 ? 23.476 21.595 -19.683 1.00 83.25 164 THR A C 1
ATOM 1363 O O . THR A 1 164 ? 23.896 21.475 -18.532 1.00 83.25 164 THR A O 1
ATOM 1366 N N . PRO A 1 165 ? 23.273 20.521 -20.467 1.00 76.00 165 PRO A N 1
ATOM 1367 C CA . PRO A 1 165 ? 23.566 19.172 -20.001 1.00 76.00 165 PRO A CA 1
ATOM 1368 C C . PRO A 1 165 ? 25.080 18.982 -19.850 1.00 76.00 165 PRO A C 1
ATOM 1370 O O . PRO A 1 165 ? 25.797 18.782 -20.828 1.00 76.00 165 PRO A O 1
ATOM 1373 N N . GLU A 1 166 ? 25.582 19.036 -18.620 1.00 79.25 166 GLU A N 1
ATOM 1374 C CA . GLU A 1 166 ? 26.937 18.589 -18.302 1.00 79.25 166 GLU A CA 1
ATOM 1375 C C . GLU A 1 166 ? 26.909 17.071 -18.105 1.00 79.25 166 GLU A C 1
ATOM 1377 O O . GLU A 1 166 ? 26.653 16.552 -17.018 1.00 79.25 166 GLU A O 1
ATOM 1382 N N . HIS A 1 167 ? 27.117 16.329 -19.191 1.00 69.44 167 HIS A N 1
ATOM 1383 C CA . HIS A 1 167 ? 27.240 14.877 -19.138 1.00 69.44 167 HIS A CA 1
ATOM 1384 C C . HIS A 1 167 ? 28.611 14.482 -18.575 1.00 69.44 167 HIS A C 1
ATOM 1386 O O . HIS A 1 167 ? 29.499 14.069 -19.317 1.00 69.44 167 HIS A O 1
ATOM 1392 N N . ASN A 1 168 ? 28.773 14.565 -17.253 1.00 72.25 168 ASN A N 1
ATOM 1393 C CA . ASN A 1 168 ? 29.907 13.975 -16.531 1.00 72.25 168 ASN A CA 1
ATOM 1394 C C . ASN A 1 168 ? 29.732 12.448 -16.447 1.00 72.25 168 ASN A C 1
ATOM 1396 O O . ASN A 1 168 ? 29.601 11.870 -15.368 1.00 72.25 168 ASN A O 1
ATOM 1400 N N . ILE A 1 169 ? 29.634 11.795 -17.605 1.00 76.00 169 ILE A N 1
ATOM 1401 C CA . ILE A 1 169 ? 29.558 10.342 -17.707 1.00 76.00 169 ILE A CA 1
ATOM 1402 C C . ILE A 1 169 ? 30.993 9.835 -17.631 1.00 76.00 169 ILE A C 1
ATOM 1404 O O . ILE A 1 169 ? 31.769 10.036 -18.563 1.00 76.00 169 ILE A O 1
ATOM 1408 N N . ALA A 1 170 ? 31.334 9.189 -16.516 1.00 77.94 170 ALA A N 1
ATOM 1409 C CA . ALA A 1 170 ? 32.596 8.476 -16.402 1.00 77.94 170 ALA A CA 1
ATOM 1410 C C . ALA A 1 170 ? 32.670 7.417 -17.509 1.00 77.94 170 ALA A C 1
ATOM 1412 O O . ALA A 1 170 ? 31.723 6.657 -17.739 1.00 77.94 170 ALA A O 1
ATOM 1413 N N . SER A 1 171 ? 33.796 7.378 -18.204 1.00 83.88 171 SER A N 1
ATOM 1414 C CA . SER A 1 171 ? 34.091 6.331 -19.170 1.00 83.88 171 SER A CA 1
ATOM 1415 C C . SER A 1 171 ? 34.077 4.957 -18.494 1.00 83.88 171 SER A C 1
ATOM 1417 O O . SER A 1 171 ? 34.274 4.815 -17.284 1.00 83.88 171 SER A O 1
ATOM 1419 N N . HIS A 1 172 ? 33.874 3.915 -19.300 1.00 84.94 172 HIS A N 1
ATOM 1420 C CA . HIS A 1 172 ? 33.967 2.532 -18.835 1.00 84.94 172 HIS A CA 1
ATOM 1421 C C . HIS A 1 172 ? 35.280 2.264 -18.074 1.00 84.94 172 HIS A C 1
ATOM 1423 O O . HIS A 1 172 ? 35.280 1.581 -17.051 1.00 84.94 172 HIS A O 1
ATOM 1429 N N . ASP A 1 173 ? 36.389 2.843 -18.537 1.00 85.31 173 ASP A N 1
ATOM 1430 C CA . ASP A 1 173 ? 37.712 2.629 -17.951 1.00 85.31 173 ASP A CA 1
ATOM 1431 C C . ASP A 1 173 ? 37.872 3.334 -16.598 1.00 85.31 173 ASP A C 1
ATOM 1433 O O . ASP A 1 173 ? 38.476 2.780 -15.678 1.00 85.31 173 ASP A O 1
ATOM 1437 N N . GLU A 1 174 ? 37.268 4.514 -16.428 1.00 86.50 174 GLU A N 1
ATOM 1438 C CA . GLU A 1 174 ? 37.217 5.210 -15.137 1.00 86.50 174 GLU A CA 1
ATOM 1439 C C . GLU A 1 174 ? 36.376 4.442 -14.113 1.00 86.50 174 GLU A C 1
ATOM 1441 O O . GLU A 1 174 ? 36.787 4.316 -12.956 1.00 86.50 174 GLU A O 1
ATOM 1446 N N . LEU A 1 175 ? 35.240 3.877 -14.538 1.00 87.00 175 LEU A N 1
ATOM 1447 C CA . LEU A 1 175 ? 34.400 3.015 -13.701 1.00 87.00 175 LEU A CA 1
ATOM 1448 C C . LEU A 1 175 ? 35.141 1.746 -13.275 1.00 87.00 175 LEU A C 1
ATOM 1450 O O . LEU A 1 175 ? 35.139 1.399 -12.094 1.00 87.00 175 LEU A O 1
ATOM 1454 N N . LYS A 1 176 ? 35.818 1.079 -14.214 1.00 86.06 176 LYS A N 1
ATOM 1455 C CA . LYS A 1 176 ? 36.608 -0.119 -13.920 1.00 86.06 176 LYS A CA 1
ATOM 1456 C C . LYS A 1 176 ? 37.748 0.186 -12.947 1.00 86.06 176 LYS A C 1
ATOM 1458 O O . LYS A 1 176 ? 37.889 -0.493 -11.938 1.00 86.06 176 LYS A O 1
ATOM 1463 N N . GLY A 1 177 ? 38.485 1.272 -13.176 1.00 88.69 177 GLY A N 1
ATOM 1464 C CA . GLY A 1 177 ? 39.548 1.697 -12.268 1.00 88.69 177 GLY A CA 1
ATOM 1465 C C . GLY A 1 177 ? 39.051 2.114 -10.878 1.00 88.69 177 GLY A C 1
ATOM 1466 O O . GLY A 1 177 ? 39.809 2.055 -9.915 1.00 88.69 177 GLY A O 1
ATOM 1467 N N . LEU A 1 178 ? 37.805 2.575 -10.729 1.00 86.12 178 LEU A N 1
ATOM 1468 C CA . LEU A 1 178 ? 37.201 2.817 -9.411 1.00 86.12 178 LEU A CA 1
ATOM 1469 C C . LEU A 1 178 ? 36.891 1.511 -8.671 1.00 86.12 178 LEU A C 1
ATOM 1471 O O . LEU A 1 178 ? 37.143 1.445 -7.472 1.00 86.12 178 LEU A O 1
ATOM 1475 N N . LEU A 1 179 ? 36.396 0.490 -9.377 1.00 87.19 179 LEU A N 1
ATOM 1476 C CA . LEU A 1 179 ? 36.141 -0.837 -8.807 1.00 87.19 179 LEU A CA 1
ATOM 1477 C C . LEU A 1 179 ? 37.443 -1.509 -8.358 1.00 87.19 179 LEU A C 1
ATOM 1479 O O . LEU A 1 179 ? 37.528 -1.951 -7.218 1.00 87.19 179 LEU A O 1
ATOM 1483 N N . ASP A 1 180 ? 38.478 -1.476 -9.200 1.00 87.56 180 ASP A N 1
ATOM 1484 C CA . ASP A 1 180 ? 39.784 -2.086 -8.909 1.00 87.56 180 ASP A CA 1
ATOM 1485 C C . ASP A 1 180 ? 40.509 -1.428 -7.711 1.00 87.56 180 ASP A C 1
ATOM 1487 O O . ASP A 1 180 ? 41.385 -2.034 -7.105 1.00 87.56 180 ASP A O 1
ATOM 1491 N N . ARG A 1 181 ? 40.179 -0.171 -7.371 1.00 82.38 181 ARG A N 1
ATOM 1492 C CA . ARG A 1 181 ? 40.748 0.568 -6.220 1.00 82.38 181 ARG A CA 1
ATOM 1493 C C . ARG A 1 181 ? 39.943 0.420 -4.926 1.00 82.38 181 ARG A C 1
ATOM 1495 O O . ARG A 1 181 ? 40.378 0.932 -3.896 1.00 82.38 181 ARG A O 1
ATOM 1502 N N . ALA A 1 182 ? 38.747 -0.159 -5.003 1.00 77.56 182 ALA A N 1
ATOM 1503 C CA . ALA A 1 182 ? 37.861 -0.363 -3.861 1.00 77.56 182 ALA A CA 1
ATOM 1504 C C . ALA A 1 182 ? 38.030 -1.751 -3.210 1.00 77.56 182 ALA A C 1
ATOM 1506 O O . ALA A 1 182 ? 37.496 -1.960 -2.119 1.00 77.56 182 ALA A O 1
ATOM 1507 N N . GLU A 1 183 ? 38.759 -2.664 -3.864 1.00 52.81 183 GLU A N 1
ATOM 1508 C CA . GLU A 1 183 ? 39.325 -3.893 -3.277 1.00 52.81 183 GLU A CA 1
ATOM 1509 C C . GLU A 1 183 ? 40.618 -3.608 -2.495 1.00 52.81 183 GLU A C 1
ATOM 1511 O O . GLU A 1 183 ? 40.805 -4.255 -1.437 1.00 52.81 183 GLU A O 1
#

pLDDT: mean 89.46, std 11.08, range [52.81, 98.19]

Sequence (183 aa):
MTEEVVYIANVEPDIYRKLQQHLDTLPIGFPATTSGVEIKILKFLFTPEEALIGINMRFIPEPPIKIFRRVKKYGISLEQVEIVLKRMYKKGSINVTRIQKEDKEIFHYHNAFLAVGMYEYQLHRMTPEFYQNFELYMDEAFRDEVASTKINQLRTIPVEESITPEHNIASHDELKGLLDRAE